Protein AF-A0A2E9DV53-F1 (afdb_monomer)

Structure (mmCIF, N/CA/C/O backbone):
data_AF-A0A2E9DV53-F1
#
_entry.id   AF-A0A2E9DV53-F1
#
loop_
_atom_site.group_PDB
_atom_site.id
_atom_site.type_symbol
_atom_site.label_atom_id
_atom_site.label_alt_id
_atom_site.label_comp_id
_atom_site.label_asym_id
_atom_site.label_entity_id
_atom_site.label_seq_id
_atom_site.pdbx_PDB_ins_code
_atom_site.Cartn_x
_atom_site.Cartn_y
_atom_site.Cartn_z
_atom_site.occupancy
_atom_site.B_iso_or_equiv
_atom_site.auth_seq_id
_atom_site.auth_comp_id
_atom_site.auth_asym_id
_atom_site.auth_atom_id
_atom_site.pdbx_PDB_model_num
ATOM 1 N N . MET A 1 1 ? -24.97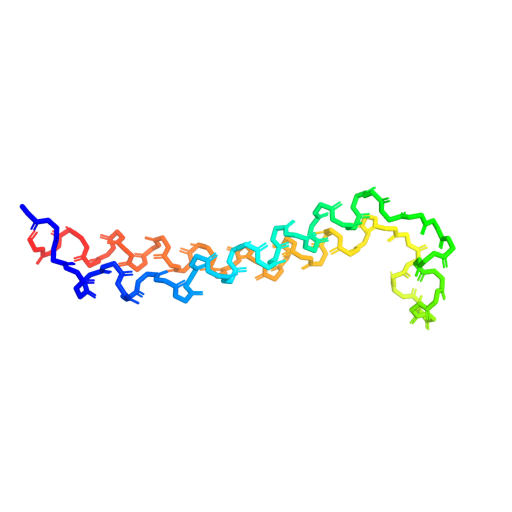1 7.016 17.551 1.00 54.69 1 MET A N 1
ATOM 2 C CA . MET A 1 1 ? -24.058 8.148 17.274 1.00 54.69 1 MET A CA 1
ATOM 3 C C . MET A 1 1 ? -22.617 7.658 17.405 1.00 54.69 1 MET A C 1
ATOM 5 O O . MET A 1 1 ? -22.214 7.272 18.498 1.00 54.69 1 MET A O 1
ATOM 9 N N . ILE A 1 2 ? -21.867 7.549 16.303 1.00 67.31 2 ILE A N 1
ATOM 10 C CA . ILE A 1 2 ? -20.452 7.139 16.357 1.00 67.31 2 ILE A CA 1
ATOM 11 C C . ILE A 1 2 ? -19.669 8.296 16.984 1.00 67.31 2 ILE A C 1
ATOM 13 O O . ILE A 1 2 ? -19.717 9.416 16.492 1.00 67.31 2 ILE A O 1
ATOM 17 N N . SER A 1 3 ? -18.988 8.045 18.104 1.00 78.94 3 SER A N 1
ATOM 18 C CA . SER A 1 3 ? -18.188 9.073 18.776 1.00 78.94 3 SER A CA 1
ATOM 19 C C . SER A 1 3 ? -17.023 9.501 17.880 1.00 78.94 3 SER A C 1
ATOM 21 O O . SER A 1 3 ? -16.257 8.650 17.429 1.00 78.94 3 SER A O 1
ATOM 23 N N . PHE A 1 4 ? -16.849 10.810 17.679 1.00 82.56 4 PHE A N 1
ATOM 24 C CA . PHE A 1 4 ? -15.739 11.399 16.915 1.00 82.56 4 PHE A CA 1
ATOM 25 C C . PHE A 1 4 ? -14.364 10.868 17.367 1.00 82.56 4 PHE A C 1
ATOM 27 O O . PHE A 1 4 ? -13.488 10.582 16.554 1.00 82.56 4 PHE A O 1
ATOM 34 N N . LYS A 1 5 ? -14.218 10.593 18.670 1.00 80.00 5 LYS A N 1
ATOM 35 C CA . LYS A 1 5 ? -13.017 9.988 19.262 1.00 80.00 5 LYS A CA 1
ATOM 36 C C . LYS A 1 5 ? -12.691 8.599 18.693 1.00 80.00 5 LYS A C 1
ATOM 38 O O . LYS A 1 5 ? -11.522 8.262 18.549 1.00 80.00 5 LYS A O 1
ATOM 43 N N . LYS A 1 6 ? -13.702 7.788 18.352 1.00 77.75 6 LYS A N 1
ATOM 44 C CA . LYS A 1 6 ? -13.489 6.467 17.732 1.00 77.75 6 LYS A CA 1
ATOM 45 C C . LYS A 1 6 ? -12.940 6.604 16.312 1.00 77.75 6 LYS A C 1
ATOM 47 O O . LYS A 1 6 ? -12.033 5.865 15.960 1.00 77.75 6 LYS A O 1
ATOM 52 N N . ILE A 1 7 ? -13.435 7.568 15.536 1.00 82.50 7 ILE A N 1
ATOM 53 C CA . ILE A 1 7 ? -12.954 7.827 14.169 1.00 82.50 7 IL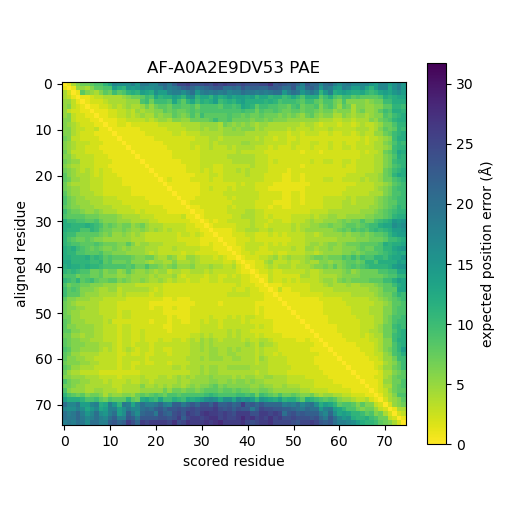E A CA 1
ATOM 54 C C . ILE A 1 7 ? -11.484 8.260 14.202 1.00 82.50 7 ILE A C 1
ATOM 56 O O . ILE A 1 7 ? -10.663 7.723 13.460 1.00 82.50 7 ILE A O 1
ATOM 60 N N . TRP A 1 8 ? -11.128 9.154 15.127 1.00 87.50 8 TRP A N 1
ATOM 61 C CA . TRP A 1 8 ? -9.754 9.645 15.265 1.00 87.50 8 TRP A CA 1
ATOM 62 C C . TRP A 1 8 ? -8.741 8.553 15.633 1.00 87.50 8 TRP A C 1
ATOM 64 O O . TRP A 1 8 ? -7.596 8.606 15.197 1.00 87.50 8 TRP A O 1
ATOM 74 N N . ASN A 1 9 ? -9.169 7.504 16.341 1.00 87.12 9 ASN A N 1
ATOM 75 C CA . ASN A 1 9 ? -8.314 6.351 16.642 1.00 87.12 9 ASN A CA 1
ATOM 76 C C . ASN A 1 9 ? -8.000 5.480 15.411 1.00 87.12 9 ASN A C 1
ATOM 78 O O . ASN A 1 9 ? -7.01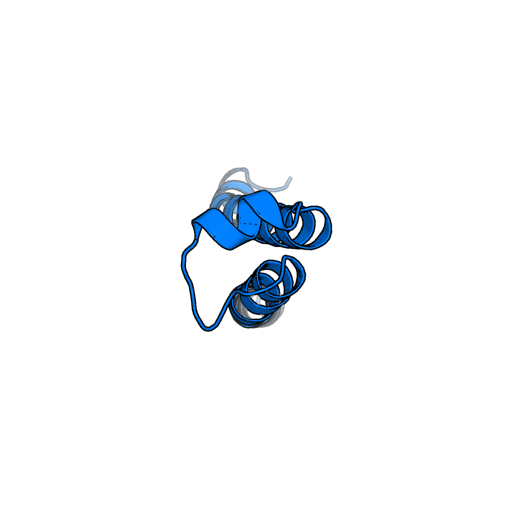2 4.747 15.421 1.00 87.12 9 ASN A O 1
ATOM 82 N N . HIS A 1 10 ? -8.839 5.528 14.374 1.00 88.75 10 HIS A N 1
ATOM 83 C CA . HIS A 1 10 ? -8.669 4.756 13.139 1.00 88.75 10 HIS A CA 1
ATOM 84 C C . HIS A 1 10 ? -7.977 5.565 12.033 1.00 88.75 10 HIS A C 1
ATOM 86 O O . HIS A 1 10 ? -7.424 4.987 11.100 1.00 88.75 10 HIS A O 1
ATOM 92 N N . PHE A 1 11 ? -7.957 6.893 12.155 1.00 91.56 11 PHE A N 1
ATOM 93 C CA . PHE A 1 11 ? -7.384 7.802 11.165 1.00 91.56 11 PHE A CA 1
ATOM 94 C C . PHE A 1 11 ? -5.916 7.496 10.794 1.00 91.56 11 PHE A C 1
ATOM 96 O O . PHE A 1 11 ? -5.625 7.428 9.598 1.00 91.56 11 PHE A O 1
ATOM 103 N N . PRO A 1 12 ? -4.997 7.196 11.739 1.00 91.44 12 PRO A N 1
ATOM 104 C CA . PRO A 1 12 ? -3.621 6.831 11.385 1.00 91.44 12 PRO A CA 1
ATOM 105 C C . PRO A 1 12 ? -3.531 5.562 10.530 1.00 91.44 12 PRO A C 1
ATOM 107 O O . PRO A 1 12 ? -2.701 5.478 9.628 1.00 91.44 12 PRO A O 1
ATOM 110 N N . PHE A 1 13 ? -4.404 4.582 10.782 1.00 91.75 13 PHE A N 1
ATOM 111 C CA . PHE A 1 13 ? -4.454 3.356 9.988 1.00 91.75 13 PHE A CA 1
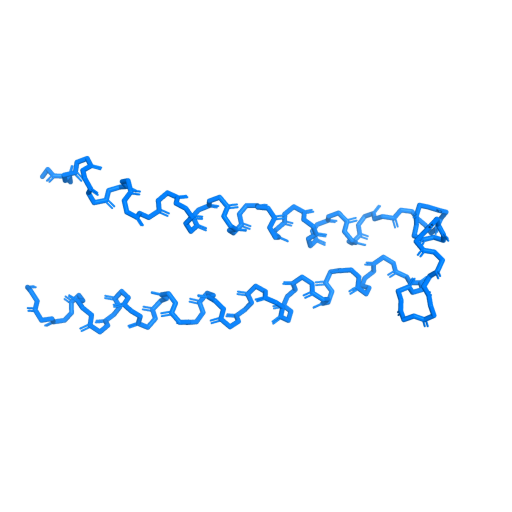ATOM 112 C C . PHE A 1 13 ? -4.983 3.622 8.575 1.00 91.75 13 PHE A C 1
ATOM 114 O O . PHE A 1 13 ? -4.458 3.070 7.615 1.00 91.75 13 PHE A O 1
ATOM 121 N N . VAL A 1 14 ? -5.975 4.505 8.430 1.00 91.31 14 VAL A N 1
ATOM 122 C CA . VAL A 1 14 ? -6.485 4.923 7.115 1.00 91.31 14 VAL A CA 1
ATOM 123 C C . VAL A 1 14 ? -5.383 5.593 6.292 1.00 91.31 14 VAL A C 1
ATOM 125 O O . VAL A 1 14 ? -5.194 5.228 5.134 1.00 91.31 14 VAL A O 1
ATOM 128 N N . ILE A 1 15 ? -4.612 6.511 6.890 1.00 95.00 15 ILE A N 1
ATOM 129 C CA . ILE A 1 15 ? -3.457 7.135 6.222 1.00 95.00 15 ILE A CA 1
ATOM 130 C C . ILE A 1 15 ? -2.431 6.075 5.824 1.00 95.00 15 ILE A C 1
ATOM 132 O O . ILE A 1 15 ? -1.974 6.070 4.684 1.00 95.00 15 ILE A O 1
ATOM 136 N N . TYR A 1 16 ? -2.087 5.168 6.743 1.00 94.12 16 TYR A N 1
ATOM 137 C CA . TYR A 1 16 ? -1.151 4.082 6.470 1.00 94.12 16 TYR A CA 1
ATOM 138 C C . TYR A 1 16 ? -1.596 3.263 5.250 1.00 94.12 16 TYR A C 1
ATOM 140 O O . TYR A 1 16 ? -0.831 3.120 4.299 1.00 94.12 16 TYR A O 1
ATOM 148 N N . VAL A 1 17 ? -2.847 2.793 5.230 1.00 93.19 17 VAL A N 1
ATOM 149 C CA . VAL A 1 17 ? -3.395 2.033 4.097 1.00 93.19 17 VAL A CA 1
ATOM 150 C C . VAL A 1 17 ? -3.346 2.855 2.812 1.00 93.19 17 VAL A C 1
ATOM 152 O O . VAL A 1 17 ? -2.923 2.335 1.786 1.00 93.19 17 VAL A O 1
ATOM 155 N N . PHE A 1 18 ? -3.720 4.136 2.854 1.00 95.44 18 PHE A N 1
ATOM 156 C CA . PHE A 1 18 ? -3.726 4.992 1.668 1.00 95.44 18 PHE A CA 1
ATOM 157 C C . PHE A 1 18 ? -2.322 5.196 1.080 1.00 95.44 18 PHE A C 1
ATOM 159 O O . PHE A 1 18 ? -2.141 5.080 -0.130 1.00 95.44 18 PHE A O 1
ATOM 166 N N . VAL A 1 19 ? -1.318 5.435 1.929 1.00 96.38 19 VAL A N 1
ATOM 167 C CA . VAL A 1 19 ? 0.083 5.580 1.504 1.00 96.38 19 VAL A CA 1
ATOM 168 C C . VAL A 1 19 ? 0.585 4.292 0.856 1.00 96.38 19 VAL A C 1
ATOM 170 O O . VAL A 1 19 ? 1.101 4.325 -0.261 1.00 96.38 19 VAL A O 1
ATOM 173 N N . TRP A 1 20 ? 0.408 3.149 1.519 1.00 96.44 20 TRP A N 1
ATOM 174 C CA . TRP A 1 20 ? 0.905 1.873 1.002 1.00 96.44 20 TRP A CA 1
ATOM 175 C C . TRP A 1 20 ? 0.155 1.406 -0.240 1.00 96.44 20 TRP A C 1
ATOM 177 O O . TRP A 1 20 ? 0.773 0.865 -1.153 1.00 96.44 20 TRP A O 1
ATOM 187 N N . PHE A 1 21 ? -1.144 1.683 -0.325 1.00 95.50 21 PHE A N 1
ATOM 188 C CA . PHE A 1 21 ? -1.921 1.438 -1.532 1.00 95.50 21 PHE A CA 1
ATOM 189 C C . PHE A 1 21 ? -1.473 2.338 -2.691 1.00 95.50 21 PHE A C 1
ATOM 191 O O . PHE A 1 21 ? -1.335 1.866 -3.817 1.00 95.50 21 PHE A O 1
ATOM 198 N N . GLY A 1 22 ? -1.159 3.608 -2.422 1.00 96.81 22 GLY A N 1
ATOM 199 C CA . GLY A 1 22 ? -0.560 4.506 -3.408 1.00 96.81 22 GLY A CA 1
ATOM 200 C C . GLY A 1 22 ? 0.776 3.978 -3.939 1.00 96.81 22 GLY A C 1
ATOM 201 O O . GLY A 1 22 ? 0.992 3.971 -5.147 1.00 96.81 22 GLY A O 1
ATOM 202 N N . ILE A 1 23 ? 1.638 3.459 -3.059 1.00 96.31 23 ILE A N 1
ATOM 203 C CA . ILE A 1 23 ? 2.907 2.818 -3.446 1.00 96.31 23 ILE A CA 1
ATOM 204 C C . ILE A 1 23 ? 2.652 1.538 -4.253 1.00 96.31 23 ILE A C 1
ATOM 206 O O . ILE A 1 23 ? 3.336 1.298 -5.247 1.00 96.31 23 ILE A O 1
ATOM 210 N N . PHE A 1 24 ? 1.658 0.735 -3.867 1.00 97.00 24 PHE A N 1
ATOM 211 C CA . PHE A 1 24 ? 1.276 -0.478 -4.586 1.00 97.00 24 PHE A CA 1
ATOM 212 C C . PHE A 1 24 ? 0.872 -0.178 -6.030 1.00 97.00 24 PHE A C 1
ATOM 214 O O . PHE A 1 24 ? 1.445 -0.746 -6.965 1.00 97.00 24 PHE A O 1
ATOM 221 N N . VAL A 1 25 ? -0.079 0.742 -6.204 1.00 96.81 25 VAL A N 1
ATOM 222 C CA . VAL A 1 25 ? -0.565 1.189 -7.515 1.00 96.81 25 VAL A CA 1
ATOM 223 C C . VAL A 1 25 ? 0.570 1.848 -8.296 1.00 96.81 25 VAL A C 1
ATOM 225 O O . VAL A 1 25 ? 0.798 1.506 -9.454 1.00 96.81 25 VAL A O 1
ATOM 228 N N . GLY A 1 26 ? 1.339 2.724 -7.647 1.00 95.38 26 GLY A N 1
ATOM 229 C CA . GLY A 1 26 ? 2.502 3.377 -8.237 1.00 95.38 26 GLY A CA 1
ATOM 230 C C . GLY A 1 26 ? 3.525 2.378 -8.771 1.00 95.38 26 GLY A C 1
ATOM 231 O O . GLY A 1 26 ? 4.005 2.553 -9.880 1.00 95.38 26 GLY A O 1
ATOM 232 N N . GLY A 1 27 ? 3.802 1.292 -8.046 1.00 95.25 27 GLY A N 1
ATOM 233 C CA . GLY A 1 27 ? 4.689 0.225 -8.509 1.00 95.25 27 GLY A CA 1
ATOM 234 C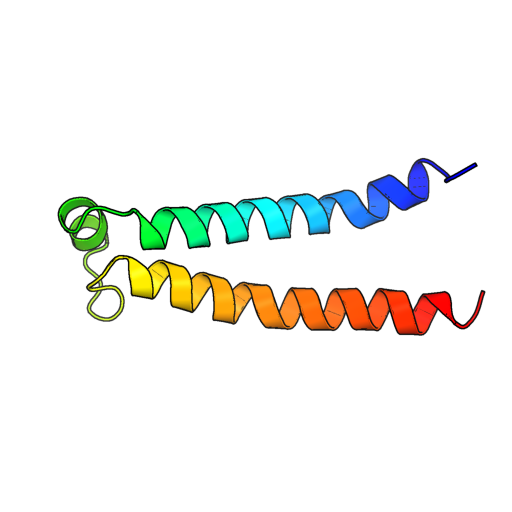 C . GLY A 1 27 ? 4.167 -0.514 -9.747 1.00 95.25 27 GLY A C 1
ATOM 235 O O . GLY A 1 27 ? 4.953 -0.822 -10.640 1.00 95.25 27 GLY A O 1
ATOM 236 N N . ILE A 1 28 ? 2.852 -0.741 -9.859 1.00 95.75 28 ILE A N 1
ATOM 237 C CA . ILE A 1 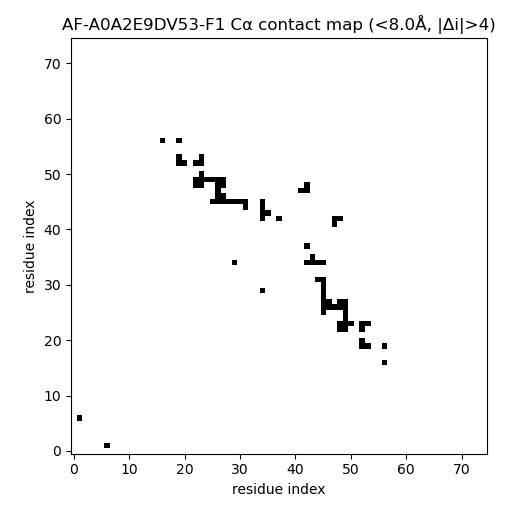28 ? 2.250 -1.413 -11.027 1.00 95.75 28 ILE A CA 1
ATOM 238 C C . ILE A 1 28 ? 2.414 -0.553 -12.281 1.00 95.75 28 ILE A C 1
ATOM 240 O O . ILE A 1 28 ? 2.735 -1.074 -13.348 1.00 95.75 28 ILE A O 1
ATOM 244 N N . PHE A 1 29 ? 2.206 0.757 -12.146 1.00 96.06 29 PHE A N 1
ATOM 245 C CA . PHE A 1 29 ? 2.231 1.702 -13.262 1.00 96.06 29 PHE A CA 1
ATOM 246 C C . PHE A 1 29 ? 3.581 2.412 -13.447 1.00 96.06 29 PHE A C 1
ATOM 248 O O . PHE A 1 29 ? 3.711 3.246 -14.343 1.00 96.06 29 PHE A O 1
ATOM 255 N N . ALA A 1 30 ? 4.590 2.105 -12.627 1.00 93.31 30 ALA A N 1
ATOM 256 C CA . ALA A 1 30 ? 5.890 2.758 -12.704 1.00 93.31 30 ALA A CA 1
ATOM 257 C C . ALA A 1 30 ? 6.597 2.412 -14.029 1.00 93.31 30 ALA A C 1
ATOM 259 O O . ALA A 1 30 ? 6.829 1.229 -14.306 1.00 93.31 30 ALA A O 1
ATOM 260 N N . PRO A 1 31 ? 7.008 3.415 -14.829 1.00 92.69 31 PRO A N 1
ATOM 261 C CA . PRO A 1 31 ? 7.812 3.169 -16.016 1.00 92.69 31 PRO A CA 1
ATOM 262 C C . PRO A 1 31 ? 9.194 2.645 -15.614 1.00 92.69 31 PRO A C 1
ATOM 264 O O . PRO A 1 31 ? 9.750 3.038 -14.586 1.00 92.69 31 PRO A O 1
ATOM 267 N N . GLY A 1 32 ? 9.774 1.771 -16.441 1.00 91.12 32 GLY A N 1
ATOM 268 C CA . GLY A 1 32 ? 11.067 1.140 -16.149 1.00 91.12 32 GLY A CA 1
ATOM 269 C C . GLY A 1 32 ? 12.186 2.149 -15.872 1.00 91.12 32 GLY A C 1
ATOM 270 O O . GLY A 1 32 ? 12.981 1.938 -14.962 1.00 91.12 32 GLY A O 1
ATOM 271 N N . GLU A 1 33 ? 12.193 3.278 -16.583 1.00 92.06 33 GLU A N 1
ATOM 272 C CA . GLU A 1 33 ? 13.146 4.378 -16.381 1.00 92.06 33 GLU A CA 1
ATOM 273 C C . GLU A 1 33 ? 13.088 4.942 -14.956 1.00 92.06 33 GLU A C 1
ATOM 275 O O . GLU A 1 33 ? 14.123 5.097 -14.311 1.00 92.06 33 GLU A O 1
ATOM 280 N N . ALA A 1 34 ? 11.885 5.168 -14.414 1.00 90.88 34 ALA A N 1
ATOM 281 C CA . ALA A 1 34 ? 11.711 5.655 -13.046 1.00 90.88 34 ALA A CA 1
ATOM 282 C C . ALA A 1 34 ? 12.183 4.627 -12.005 1.00 90.88 34 ALA A C 1
ATOM 284 O O . ALA A 1 34 ? 12.732 4.997 -10.969 1.00 90.88 34 ALA A O 1
ATOM 285 N N . VAL A 1 35 ? 12.019 3.332 -12.289 1.00 91.94 35 VAL A N 1
ATOM 286 C CA . VAL A 1 35 ? 12.496 2.254 -11.409 1.00 91.94 35 VAL A CA 1
ATOM 287 C C . VAL A 1 35 ? 14.025 2.181 -11.406 1.00 91.94 35 VAL A C 1
ATOM 289 O O . VAL A 1 35 ? 14.627 1.983 -10.353 1.00 91.94 35 VAL A O 1
ATOM 292 N N . GLN A 1 36 ? 14.676 2.401 -12.550 1.00 91.56 36 GLN A N 1
ATOM 293 C CA . GLN A 1 36 ? 16.140 2.374 -12.660 1.00 91.56 36 GLN A CA 1
ATOM 294 C C . GLN A 1 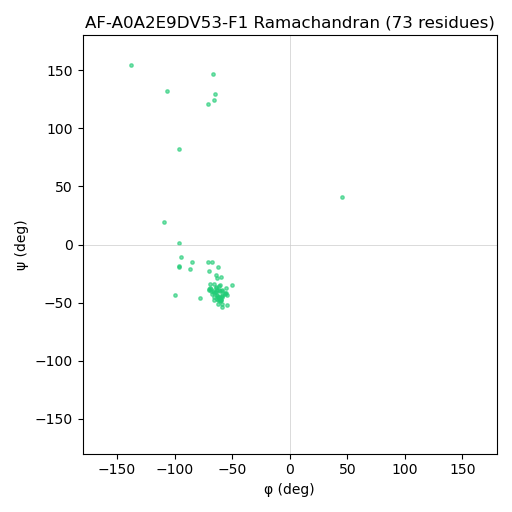36 ? 16.827 3.477 -11.840 1.00 91.56 36 GLN A C 1
ATOM 296 O O . GLN A 1 36 ? 17.954 3.281 -11.375 1.00 91.56 36 GLN A O 1
ATOM 301 N N . VAL A 1 37 ? 16.140 4.596 -11.579 1.00 94.31 37 VAL A N 1
ATOM 302 C CA . VAL A 1 37 ? 16.640 5.671 -10.701 1.00 94.31 37 VAL A CA 1
ATOM 303 C C . VAL A 1 37 ? 16.903 5.173 -9.275 1.00 94.31 37 VAL A C 1
ATOM 305 O O . VAL A 1 37 ? 17.802 5.685 -8.609 1.00 94.31 37 VAL A O 1
ATOM 308 N N . LEU A 1 38 ? 16.194 4.133 -8.817 1.00 89.56 38 LEU A N 1
ATOM 309 C CA . LEU A 1 38 ? 16.385 3.549 -7.484 1.00 89.56 38 LEU A CA 1
ATOM 310 C C . LEU A 1 38 ? 17.743 2.851 -7.317 1.00 89.56 38 LEU A C 1
ATOM 312 O O . LEU A 1 38 ? 18.125 2.569 -6.182 1.00 89.56 38 LEU A O 1
ATOM 316 N N . LYS A 1 39 ? 18.462 2.557 -8.416 1.00 91.88 39 LYS A N 1
ATOM 317 C CA . LYS A 1 39 ? 19.790 1.909 -8.422 1.00 91.88 39 LYS A CA 1
ATOM 318 C C . LYS A 1 39 ? 19.871 0.696 -7.481 1.00 91.88 39 LYS A C 1
ATOM 320 O O . LYS A 1 39 ? 20.851 0.505 -6.764 1.00 91.88 39 LYS A O 1
ATOM 325 N N . SER A 1 40 ? 18.816 -0.117 -7.466 1.00 90.44 40 SER A N 1
ATOM 326 C CA . SER A 1 40 ? 18.684 -1.269 -6.578 1.00 90.44 40 SER A CA 1
ATOM 327 C C . SER A 1 40 ? 18.877 -2.572 -7.344 1.00 90.44 40 SER A C 1
ATOM 329 O O . SER A 1 40 ? 18.228 -2.802 -8.360 1.00 90.44 40 SER A O 1
ATOM 331 N N . ASN A 1 41 ? 19.698 -3.473 -6.801 1.00 90.44 41 ASN A N 1
ATOM 332 C CA . ASN A 1 41 ? 19.837 -4.838 -7.326 1.00 90.44 41 ASN A CA 1
ATOM 333 C C . ASN A 1 41 ? 18.596 -5.704 -7.055 1.00 90.44 41 ASN A C 1
ATOM 335 O O . ASN A 1 41 ? 18.437 -6.771 -7.638 1.00 90.44 41 ASN A O 1
ATOM 339 N N . ILE A 1 42 ? 17.725 -5.249 -6.153 1.00 90.38 42 ILE A N 1
ATOM 340 C CA . ILE A 1 42 ? 16.537 -5.973 -5.707 1.00 90.38 42 ILE A CA 1
ATOM 341 C C . ILE A 1 42 ? 15.297 -5.433 -6.434 1.00 90.38 42 ILE A C 1
ATOM 343 O O . ILE A 1 42 ? 14.467 -6.194 -6.929 1.00 90.38 42 ILE A O 1
ATOM 347 N N . ILE A 1 43 ? 15.175 -4.110 -6.559 1.00 91.38 43 ILE A N 1
ATOM 348 C CA . ILE A 1 43 ? 14.046 -3.451 -7.225 1.00 91.38 43 ILE A CA 1
ATOM 349 C C . ILE A 1 43 ? 14.437 -3.145 -8.673 1.00 91.38 43 ILE A C 1
ATOM 351 O O . ILE A 1 43 ? 14.856 -2.041 -9.002 1.00 91.38 43 ILE A O 1
ATOM 355 N N . THR A 1 44 ? 14.310 -4.151 -9.538 1.00 90.69 44 THR A N 1
ATOM 356 C CA . THR A 1 44 ? 14.641 -4.049 -10.968 1.00 90.69 44 THR A CA 1
ATOM 357 C C . THR A 1 44 ? 13.430 -3.741 -11.848 1.00 90.69 44 THR A C 1
ATOM 359 O O . THR A 1 44 ? 13.589 -3.280 -12.976 1.00 90.69 44 THR A O 1
ATOM 362 N N . LYS A 1 45 ? 12.212 -3.990 -11.352 1.00 93.12 45 LYS A N 1
ATOM 363 C CA . LYS A 1 45 ? 10.947 -3.762 -12.064 1.00 93.12 45 LYS A CA 1
ATOM 364 C C . LYS A 1 45 ? 9.909 -3.140 -11.134 1.00 93.12 45 LYS A C 1
ATOM 366 O O . LYS A 1 45 ? 9.950 -3.361 -9.925 1.00 93.12 45 LYS A O 1
ATOM 371 N N . GLY A 1 46 ? 8.953 -2.408 -11.707 1.00 92.00 46 GLY A N 1
ATOM 372 C CA . GLY A 1 46 ? 7.916 -1.701 -10.946 1.00 92.00 46 GLY A CA 1
ATOM 373 C C . GLY A 1 46 ? 7.122 -2.623 -10.016 1.00 92.00 46 GLY A C 1
ATOM 374 O O . GLY A 1 46 ? 6.945 -2.311 -8.840 1.00 92.00 46 GLY A O 1
ATOM 375 N N . TYR A 1 47 ? 6.765 -3.828 -10.478 1.00 94.69 47 TYR A N 1
ATOM 376 C CA . TYR A 1 47 ? 6.020 -4.782 -9.651 1.00 94.69 47 TYR A CA 1
ATOM 377 C C . TYR A 1 47 ? 6.775 -5.238 -8.391 1.00 94.69 47 TYR A C 1
ATOM 379 O O . TYR A 1 47 ? 6.132 -5.708 -7.457 1.00 94.69 47 TYR A O 1
ATOM 387 N N . HIS A 1 48 ? 8.108 -5.101 -8.317 1.00 95.50 48 HIS A N 1
ATOM 388 C CA . HIS A 1 48 ? 8.837 -5.360 -7.068 1.00 95.50 48 HIS A CA 1
ATOM 389 C C . HIS A 1 48 ? 8.411 -4.370 -5.985 1.00 95.50 48 HIS A C 1
ATOM 391 O O . HIS A 1 48 ? 8.190 -4.773 -4.850 1.00 95.50 48 HIS A O 1
ATOM 397 N N . ILE A 1 49 ? 8.221 -3.097 -6.340 1.00 95.62 49 ILE A N 1
ATOM 398 C CA . ILE A 1 49 ? 7.729 -2.060 -5.425 1.00 95.62 49 ILE A CA 1
ATOM 399 C C . ILE A 1 49 ? 6.338 -2.446 -4.911 1.00 95.62 49 ILE A C 1
ATOM 401 O O . ILE A 1 49 ? 6.095 -2.424 -3.704 1.00 95.62 49 ILE A O 1
ATOM 405 N N . SER A 1 50 ? 5.453 -2.889 -5.808 1.00 96.88 50 SER A N 1
ATOM 406 C CA . SER A 1 50 ? 4.121 -3.382 -5.443 1.00 96.88 50 SER A CA 1
ATOM 407 C C . SER A 1 50 ? 4.194 -4.604 -4.530 1.00 96.88 50 SER A C 1
ATOM 409 O O . SER A 1 50 ? 3.535 -4.637 -3.493 1.00 96.88 50 SER A O 1
ATOM 411 N N . LEU A 1 51 ? 5.051 -5.576 -4.840 1.00 96.38 51 LEU A N 1
ATOM 412 C CA . LEU A 1 51 ? 5.252 -6.756 -4.005 1.00 96.38 51 LEU A CA 1
ATOM 413 C C . LEU A 1 51 ? 5.724 -6.377 -2.593 1.00 96.38 51 LEU A C 1
ATOM 415 O O . LEU A 1 51 ? 5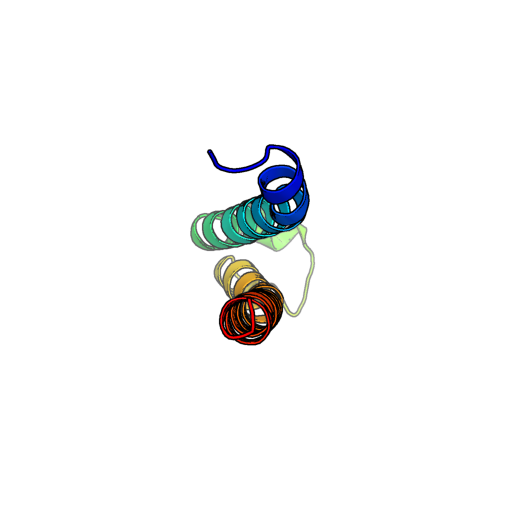.143 -6.837 -1.610 1.00 96.38 51 LEU A O 1
ATOM 419 N N . TYR A 1 52 ? 6.721 -5.497 -2.479 1.00 95.38 52 TYR A N 1
ATOM 420 C CA . TYR A 1 52 ? 7.212 -5.022 -1.184 1.00 95.38 52 TYR A CA 1
ATOM 421 C C . TYR A 1 52 ? 6.146 -4.254 -0.409 1.00 95.38 52 TYR A C 1
ATOM 423 O O . TYR A 1 52 ? 6.011 -4.452 0.799 1.00 95.38 52 TYR A O 1
ATOM 431 N N . SER A 1 53 ? 5.341 -3.439 -1.091 1.00 96.06 53 SER A N 1
ATOM 432 C CA . SER A 1 53 ? 4.221 -2.752 -0.452 1.00 96.06 53 SER A CA 1
ATOM 433 C C . SER A 1 53 ? 3.193 -3.735 0.116 1.00 96.06 53 SER A C 1
ATOM 435 O O . SER A 1 53 ? 2.744 -3.540 1.241 1.00 96.06 53 SER A O 1
ATOM 437 N N . CYS A 1 54 ? 2.891 -4.842 -0.576 1.00 95.44 54 CYS A N 1
ATOM 438 C CA . CYS A 1 54 ? 2.016 -5.892 -0.050 1.00 95.44 54 CYS A CA 1
ATOM 439 C C . CYS A 1 54 ? 2.629 -6.599 1.158 1.00 95.44 54 CYS A C 1
ATOM 441 O O . CYS A 1 54 ? 1.948 -6.763 2.167 1.00 95.44 54 CYS A O 1
ATOM 443 N N . ILE A 1 55 ? 3.902 -6.997 1.071 1.00 95.56 55 ILE A N 1
ATOM 444 C CA . ILE A 1 55 ? 4.603 -7.693 2.160 1.00 95.56 55 ILE A CA 1
ATOM 445 C C . ILE A 1 55 ? 4.613 -6.838 3.427 1.00 95.56 55 ILE A C 1
ATOM 447 O O . ILE A 1 55 ? 4.418 -7.365 4.519 1.00 95.56 55 ILE A O 1
ATOM 451 N N . ILE A 1 56 ? 4.811 -5.526 3.287 1.00 93.38 56 ILE A N 1
ATOM 452 C CA . ILE A 1 56 ? 4.823 -4.615 4.428 1.00 93.38 56 ILE A CA 1
ATOM 453 C C . ILE A 1 56 ? 3.401 -4.317 4.898 1.00 93.38 56 ILE A C 1
ATOM 455 O O . ILE A 1 56 ? 3.151 -4.393 6.090 1.00 93.38 56 ILE A O 1
ATOM 459 N N . MET A 1 57 ? 2.454 -4.019 4.009 1.00 94.44 57 MET A N 1
ATOM 460 C CA . MET A 1 57 ? 1.096 -3.616 4.393 1.00 94.44 57 MET A CA 1
ATOM 461 C C . MET A 1 57 ? 0.279 -4.765 5.004 1.00 94.44 57 MET A C 1
ATOM 463 O O . MET A 1 57 ? -0.484 -4.554 5.952 1.00 94.44 57 MET A O 1
ATOM 467 N N . PHE A 1 58 ? 0.416 -5.980 4.469 1.00 92.00 58 PHE A N 1
ATOM 468 C CA . PHE A 1 58 ? -0.461 -7.104 4.793 1.00 92.00 58 PHE A CA 1
ATOM 469 C C . PHE A 1 58 ? -0.409 -7.519 6.276 1.00 92.00 58 PHE A C 1
ATOM 471 O O . PHE A 1 58 ? -1.478 -7.600 6.887 1.00 92.00 58 PHE A O 1
ATOM 478 N N . PRO A 1 59 ? 0.766 -7.692 6.920 1.00 92.44 59 PRO A N 1
ATOM 479 C CA . PRO A 1 59 ? 0.835 -7.991 8.350 1.00 92.44 59 PRO A CA 1
ATOM 480 C C . PRO A 1 59 ? 0.120 -6.944 9.208 1.00 92.44 59 PRO A C 1
ATOM 482 O O . PRO A 1 59 ? -0.630 -7.298 10.116 1.00 92.44 59 PRO A O 1
ATOM 485 N N . PHE A 1 60 ? 0.289 -5.653 8.903 1.00 91.94 60 PHE A N 1
ATOM 486 C CA . PHE A 1 60 ? -0.344 -4.578 9.670 1.00 91.94 60 PHE A CA 1
ATOM 487 C C . PHE A 1 60 ? -1.863 -4.570 9.492 1.00 91.94 60 PHE A C 1
ATOM 489 O O . PHE A 1 60 ? -2.577 -4.366 10.475 1.00 91.94 60 PHE A O 1
ATOM 496 N N . MET A 1 61 ? -2.371 -4.849 8.284 1.00 91.12 61 MET A N 1
ATOM 497 C CA . MET A 1 61 ? -3.809 -5.044 8.077 1.00 91.12 61 MET A CA 1
ATOM 498 C C . MET A 1 61 ? -4.338 -6.211 8.910 1.00 91.12 61 MET A C 1
ATOM 500 O O . MET A 1 61 ? -5.332 -6.042 9.616 1.00 91.12 61 MET A O 1
ATOM 504 N N . VAL A 1 62 ? -3.662 -7.363 8.884 1.00 92.25 62 VAL A N 1
ATOM 505 C CA . VAL A 1 62 ? -4.066 -8.543 9.662 1.00 92.25 62 VAL A CA 1
ATOM 506 C C . VAL A 1 62 ? -4.094 -8.219 11.156 1.00 92.25 62 VAL A C 1
ATOM 508 O O . VAL A 1 62 ? -5.121 -8.421 11.802 1.00 92.25 62 VAL A O 1
ATOM 511 N N . PHE A 1 63 ? -3.025 -7.642 11.714 1.00 92.12 63 PHE A N 1
ATOM 512 C CA . PHE A 1 63 ? -2.979 -7.278 13.135 1.00 92.12 63 PHE A CA 1
ATOM 513 C C . PHE A 1 63 ? -4.053 -6.262 13.526 1.00 92.12 63 PHE A C 1
ATOM 515 O O . PHE A 1 63 ? -4.659 -6.377 14.594 1.00 92.12 63 PHE A O 1
ATOM 522 N N . TYR A 1 64 ? -4.315 -5.274 12.674 1.00 90.25 64 TYR A N 1
ATOM 523 C CA . TYR A 1 64 ? -5.330 -4.264 12.937 1.00 90.25 64 TYR A CA 1
ATOM 524 C C . TYR A 1 64 ? -6.747 -4.846 12.920 1.00 90.25 64 TYR A C 1
ATOM 526 O O . TYR A 1 64 ? -7.548 -4.563 13.813 1.00 90.25 64 TYR A O 1
ATOM 534 N N . VAL A 1 65 ? -7.040 -5.712 11.951 1.00 88.75 65 VAL A N 1
ATOM 535 C CA . VAL A 1 65 ? -8.317 -6.425 11.853 1.00 88.75 65 VAL A CA 1
ATOM 536 C C . VAL A 1 65 ? -8.506 -7.350 13.058 1.00 88.75 65 VAL A C 1
ATOM 538 O O . VAL A 1 65 ? -9.539 -7.280 13.724 1.00 88.75 65 VAL A O 1
ATOM 541 N N . LEU A 1 66 ? -7.486 -8.134 13.420 1.00 90.69 66 LEU A N 1
ATOM 542 C CA . LEU A 1 66 ? -7.508 -8.983 14.616 1.00 90.69 66 LEU A CA 1
ATOM 543 C C . LEU A 1 66 ? -7.725 -8.170 15.897 1.00 90.69 66 LEU A C 1
ATOM 545 O O . LEU A 1 66 ? -8.478 -8.596 16.772 1.00 90.69 66 LEU A O 1
ATOM 549 N N . ARG A 1 67 ? -7.116 -6.983 16.011 1.00 86.81 67 ARG A N 1
ATOM 550 C CA . ARG A 1 67 ? -7.355 -6.062 17.129 1.00 86.81 67 ARG A CA 1
ATOM 551 C C . ARG A 1 67 ? -8.821 -5.632 17.176 1.00 86.81 67 ARG A C 1
ATOM 553 O O . ARG A 1 67 ? -9.427 -5.692 18.242 1.00 86.81 67 ARG A O 1
ATOM 560 N N . ILE A 1 68 ? -9.404 -5.215 16.054 1.00 84.69 68 ILE A N 1
ATOM 561 C CA . ILE A 1 68 ? -10.815 -4.803 16.012 1.00 84.69 68 ILE A CA 1
ATOM 562 C C . ILE A 1 68 ? -11.732 -5.963 16.410 1.00 84.69 68 ILE A C 1
ATOM 564 O O . ILE A 1 68 ? -12.594 -5.766 17.261 1.00 84.69 68 ILE A O 1
ATOM 568 N N . PHE A 1 69 ? -11.520 -7.169 15.876 1.00 82.06 69 PHE A N 1
ATOM 569 C CA . PHE A 1 69 ? -12.337 -8.335 16.227 1.00 82.06 69 PHE A CA 1
ATOM 570 C C . PHE A 1 69 ? -12.168 -8.750 17.694 1.00 82.06 69 PHE A C 1
ATOM 572 O O . PHE A 1 69 ? -13.159 -8.946 18.392 1.00 82.06 69 PHE A O 1
ATOM 579 N N . ARG A 1 70 ? -10.935 -8.803 18.212 1.00 74.94 70 ARG A N 1
ATOM 580 C CA . ARG A 1 70 ? -10.669 -9.197 19.606 1.00 74.94 70 ARG A CA 1
ATOM 581 C C . ARG A 1 70 ? -11.258 -8.218 20.627 1.00 74.94 70 ARG A C 1
ATOM 583 O O . ARG A 1 70 ? -11.723 -8.648 21.677 1.00 74.94 70 ARG A O 1
ATOM 590 N N . PHE A 1 71 ? -11.251 -6.915 20.337 1.00 58.09 71 PHE A N 1
ATOM 591 C CA . PHE A 1 71 ? -11.807 -5.887 21.231 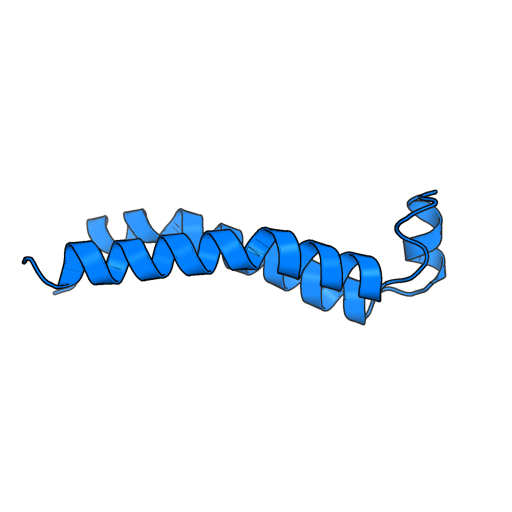1.00 58.09 71 PHE A CA 1
ATOM 592 C C . PHE A 1 71 ? -13.266 -5.508 20.920 1.00 58.09 71 PHE A C 1
ATOM 594 O O . PHE A 1 71 ? -13.883 -4.804 21.719 1.00 58.09 71 PHE A O 1
ATOM 601 N N . GLY A 1 72 ? -13.814 -5.955 19.788 1.00 53.59 72 GLY A N 1
ATOM 602 C CA . GLY A 1 72 ? -15.213 -5.768 19.399 1.00 53.59 72 GLY A CA 1
ATOM 603 C C . GLY A 1 72 ? -16.160 -6.839 19.945 1.00 53.59 72 GLY A C 1
ATOM 604 O O . GLY A 1 72 ? -17.346 -6.573 20.058 1.00 53.59 72 GLY A O 1
ATOM 605 N N . VAL A 1 73 ? -15.647 -8.015 20.326 1.00 49.78 73 VAL A N 1
ATOM 606 C CA . VAL A 1 73 ? -16.446 -9.126 20.891 1.00 49.78 73 VAL A CA 1
ATOM 607 C C . VAL A 1 73 ? -16.671 -8.990 22.410 1.00 49.78 73 VAL A C 1
ATOM 609 O O . VAL A 1 73 ? -17.559 -9.627 22.962 1.00 49.78 73 VAL A O 1
ATOM 612 N N . HIS A 1 74 ? -15.913 -8.127 23.098 1.00 45.09 74 HIS A N 1
ATOM 613 C CA . HIS A 1 74 ? -15.986 -7.940 24.559 1.00 45.09 74 HIS A CA 1
ATOM 614 C C . HIS A 1 74 ? -16.609 -6.604 25.009 1.00 45.09 74 HIS A C 1
ATOM 616 O O . HIS A 1 74 ? -16.378 -6.174 26.141 1.00 45.09 74 HIS A O 1
ATOM 622 N N . LYS A 1 75 ? -17.374 -5.922 24.150 1.00 43.97 75 LYS A N 1
ATOM 623 C CA . LYS A 1 75 ? -18.119 -4.711 24.524 1.00 43.97 75 LYS A CA 1
ATOM 624 C C . LYS A 1 75 ? -19.561 -4.755 24.068 1.00 43.97 75 LYS A C 1
ATOM 626 O O . LYS A 1 75 ? -19.770 -5.062 22.878 1.00 43.97 75 LYS A O 1
#

Solvent-accessible surface area (backbone atoms only — not comparable to full-atom values): 4239 Å² total; per-residue (Å²): 133,85,55,69,69,61,54,61,71,46,44,66,58,52,52,51,52,51,52,40,49,49,45,26,53,45,12,67,71,40,54,63,71,69,31,56,73,66,74,41,96,79,44,75,45,26,55,47,47,20,50,51,32,47,66,61,47,50,60,56,52,51,54,52,51,50,49,50,55,66,62,55,76,78,108

Mean predicted aligned error: 5.64 Å

Sequence (75 aa):
MISFKKIWNHFPFVIYVFVWFGIFVGGIFAPGEAVQVLKSNIITKGYHISLYSCIIMFPFMVFYVLRIFRFGVHK

pLDDT: mean 87.95, std 12.28, range [43.97, 97.0]

Secondary structure (DSSP, 8-state):
---HHHHHHHHHHHHHHHHHHHHHHHHHH--HHHHHTT--SS--SHHHHHHHHHHHHHHHHHHHHHHHHHHHTT-

Radius of gyration: 16.71 Å; Cα contacts (8 Å, |Δi|>4): 41; chains: 1; bounding box: 44×21×41 Å

Foldseek 3Di:
DPDPVVVVVCVVVVVLCVVLVCQLVCLVPPDQVNQVVVVDPQRNGSNSSNVVSCVVSVVVVVVVVVVCVVVVVVD